Protein AF-A0A1B6IIT5-F1 (afdb_monomer_lite)

Structure (mmCIF, N/CA/C/O backbone):
data_AF-A0A1B6IIT5-F1
#
_entry.id   AF-A0A1B6IIT5-F1
#
loop_
_atom_site.group_PDB
_atom_site.id
_atom_site.type_symbol
_atom_site.label_atom_id
_atom_site.label_alt_id
_atom_site.label_comp_id
_atom_site.label_asym_id
_atom_site.label_entity_id
_atom_site.label_seq_id
_atom_site.pdbx_PDB_ins_code
_atom_site.Cartn_x
_atom_site.Cartn_y
_atom_site.Cartn_z
_atom_site.occupancy
_atom_site.B_iso_or_equiv
_atom_site.auth_seq_id
_atom_site.auth_comp_id
_atom_site.auth_asym_id
_atom_site.auth_atom_id
_atom_site.pdbx_PDB_model_num
ATOM 1 N N . LEU A 1 1 ? 18.708 -1.970 -9.885 1.00 57.22 1 LEU A N 1
ATOM 2 C CA . LEU A 1 1 ? 17.897 -2.265 -11.093 1.00 57.22 1 LEU A CA 1
ATOM 3 C C . LEU A 1 1 ? 16.750 -3.186 -10.679 1.00 57.22 1 LEU A C 1
ATOM 5 O O . LEU A 1 1 ? 16.980 -4.029 -9.825 1.00 57.22 1 LEU A O 1
ATOM 9 N N . THR A 1 2 ? 15.531 -2.995 -11.190 1.00 76.00 2 THR A N 1
ATOM 10 C CA . THR A 1 2 ? 14.374 -3.862 -10.880 1.00 76.00 2 THR A CA 1
ATOM 11 C C . THR A 1 2 ? 13.955 -4.577 -12.162 1.00 76.00 2 THR A C 1
ATOM 13 O O . THR A 1 2 ? 13.617 -3.913 -13.142 1.00 76.00 2 THR A O 1
ATOM 16 N N . CYS A 1 3 ? 13.995 -5.909 -12.160 1.00 85.62 3 CYS A N 1
ATOM 17 C CA . CYS A 1 3 ? 13.650 -6.738 -13.314 1.00 85.62 3 CYS A CA 1
ATOM 18 C C . CYS A 1 3 ? 12.415 -7.588 -13.000 1.00 85.62 3 CYS A C 1
ATOM 20 O O . CYS A 1 3 ? 12.281 -8.094 -11.887 1.00 85.62 3 CYS A O 1
ATOM 22 N N . LEU A 1 4 ? 11.526 -7.734 -13.979 1.00 87.44 4 LEU A N 1
ATOM 23 C CA . LEU A 1 4 ? 10.435 -8.702 -13.956 1.00 87.44 4 LEU A CA 1
ATOM 24 C C . LEU A 1 4 ? 10.968 -10.023 -14.501 1.00 87.44 4 LEU A C 1
ATOM 26 O O . LEU A 1 4 ? 11.543 -10.029 -15.586 1.00 87.44 4 LEU A O 1
ATOM 30 N N . TYR A 1 5 ? 10.773 -11.112 -13.769 1.00 90.50 5 TYR A N 1
ATOM 31 C CA . TYR A 1 5 ? 11.055 -12.454 -14.264 1.00 90.50 5 TYR A CA 1
ATOM 32 C C . TYR A 1 5 ? 9.754 -13.069 -14.770 1.00 90.50 5 TYR A C 1
ATOM 34 O O . TYR A 1 5 ? 8.790 -13.171 -14.010 1.00 90.50 5 TYR A O 1
ATOM 42 N N . ILE A 1 6 ? 9.714 -13.420 -16.051 1.00 88.44 6 ILE A N 1
ATOM 43 C CA . ILE A 1 6 ? 8.556 -14.041 -16.695 1.00 88.44 6 ILE A CA 1
ATOM 44 C C . ILE A 1 6 ? 8.976 -15.442 -17.122 1.00 88.44 6 ILE A C 1
ATOM 46 O O . ILE A 1 6 ? 9.990 -15.596 -17.803 1.00 88.44 6 ILE A O 1
ATOM 50 N N . THR A 1 7 ? 8.202 -16.445 -16.718 1.00 92.75 7 THR A N 1
ATOM 51 C CA . THR A 1 7 ? 8.441 -17.849 -17.059 1.00 92.75 7 THR A CA 1
ATOM 52 C C . THR A 1 7 ? 7.246 -18.431 -17.783 1.00 92.75 7 THR A C 1
ATOM 54 O O . THR A 1 7 ? 6.112 -18.249 -17.341 1.00 92.75 7 THR A O 1
ATOM 57 N N . ASP A 1 8 ? 7.526 -19.187 -18.830 1.00 90.00 8 ASP A N 1
ATOM 58 C CA . ASP A 1 8 ? 6.609 -20.118 -19.471 1.00 90.00 8 ASP A CA 1
ATOM 59 C C . ASP A 1 8 ? 7.179 -21.547 -19.364 1.00 90.00 8 ASP A C 1
ATOM 61 O O . ASP A 1 8 ? 8.273 -21.735 -18.825 1.00 90.00 8 ASP A O 1
ATOM 65 N N . GLN A 1 9 ? 6.462 -22.557 -19.861 1.00 86.19 9 GLN A N 1
ATOM 66 C CA . GLN A 1 9 ? 6.853 -23.969 -19.746 1.00 86.19 9 GLN A CA 1
ATOM 67 C C . GLN A 1 9 ? 8.267 -24.255 -20.284 1.00 86.19 9 GLN A C 1
AT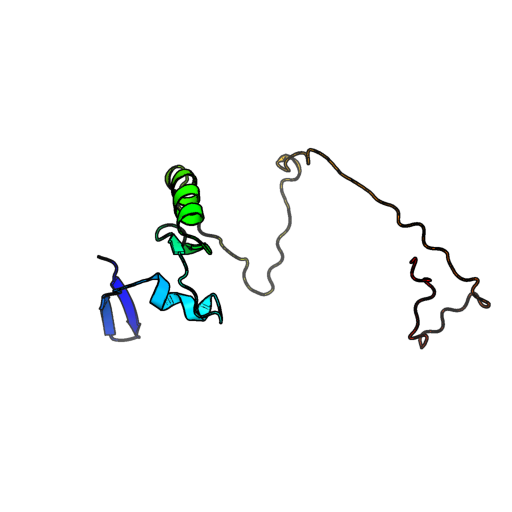OM 69 O O . GLN A 1 9 ? 8.977 -25.068 -19.698 1.00 86.19 9 GLN A O 1
ATOM 74 N N . ASN A 1 10 ? 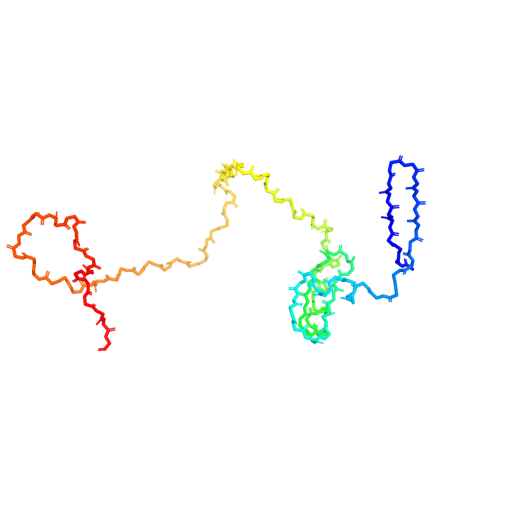8.699 -23.552 -21.341 1.00 88.25 10 ASN A N 1
ATOM 75 C CA . ASN A 1 10 ? 9.993 -23.790 -21.994 1.00 88.25 10 ASN A CA 1
ATOM 76 C C . ASN A 1 10 ? 10.955 -22.592 -21.988 1.00 88.25 10 ASN A C 1
ATOM 78 O O . ASN A 1 10 ? 12.110 -22.759 -22.367 1.00 88.25 10 ASN A O 1
ATOM 82 N N . ASN A 1 11 ? 10.512 -21.394 -21.597 1.00 89.00 11 ASN A N 1
ATOM 83 C CA . ASN A 1 11 ? 11.312 -20.174 -21.728 1.00 89.00 11 ASN A CA 1
ATOM 84 C C . ASN A 1 11 ? 11.211 -19.292 -20.488 1.00 89.00 11 ASN A C 1
ATOM 86 O O . ASN A 1 11 ? 10.153 -19.175 -19.869 1.00 89.00 11 ASN A O 1
ATOM 90 N N . SER A 1 12 ? 12.304 -18.607 -20.165 1.00 91.06 12 SER A N 1
ATOM 91 C CA . SER A 1 12 ? 12.313 -17.579 -19.135 1.00 91.06 12 SER A CA 1
ATOM 92 C C . SER A 1 12 ? 13.048 -16.328 -19.601 1.00 91.06 12 SER A C 1
ATOM 94 O O . SER A 1 12 ? 14.082 -16.388 -20.268 1.00 91.06 12 SER A O 1
ATOM 96 N N . HIS A 1 13 ? 12.482 -15.168 -19.275 1.00 92.06 13 HIS A N 1
ATOM 97 C CA . HIS A 1 13 ? 13.003 -13.875 -19.702 1.00 92.06 13 HIS A CA 1
ATOM 98 C C . HIS A 1 13 ? 12.993 -12.879 -18.543 1.00 92.06 13 HIS A C 1
ATOM 100 O O . HIS A 1 13 ? 12.054 -12.829 -17.744 1.00 92.06 13 HIS A O 1
ATOM 106 N N . TYR A 1 14 ? 14.031 -12.045 -18.484 1.00 90.88 14 TYR A N 1
ATOM 107 C CA . TYR A 1 14 ? 14.068 -10.878 -17.610 1.00 90.88 14 TYR A CA 1
ATOM 108 C C . TYR A 1 14 ? 13.702 -9.626 -18.401 1.00 90.88 14 TYR A C 1
ATOM 110 O O . TYR A 1 14 ? 14.350 -9.290 -19.392 1.00 90.88 14 TYR A O 1
ATOM 118 N N . CYS A 1 15 ? 12.694 -8.895 -17.936 1.00 90.06 15 CYS A N 1
ATOM 119 C CA . CYS A 1 15 ? 12.294 -7.619 -18.516 1.00 90.06 15 CYS A CA 1
ATOM 120 C C . CYS A 1 15 ? 12.645 -6.476 -17.564 1.00 90.06 15 CYS A C 1
ATOM 122 O O . CYS A 1 15 ? 12.296 -6.498 -16.382 1.00 90.06 15 CYS A O 1
ATOM 124 N N . LEU A 1 16 ? 13.311 -5.440 -18.071 1.00 91.50 16 LEU A N 1
ATOM 125 C CA . LEU A 1 16 ? 13.628 -4.262 -17.269 1.00 91.50 16 LEU A CA 1
ATOM 126 C C . LEU A 1 16 ? 12.354 -3.467 -16.956 1.00 91.50 16 LEU A C 1
ATOM 128 O O . LEU A 1 16 ? 11.664 -2.993 -17.861 1.00 91.50 16 LEU A O 1
ATOM 132 N N . ILE A 1 17 ? 12.085 -3.234 -15.670 1.00 90.50 17 ILE A N 1
ATOM 133 C CA . ILE A 1 17 ? 10.983 -2.374 -15.239 1.00 90.50 17 ILE A CA 1
ATOM 134 C C . ILE A 1 17 ? 11.518 -0.959 -15.010 1.00 90.50 17 ILE A C 1
ATOM 136 O O . ILE A 1 17 ? 12.188 -0.680 -14.016 1.00 90.50 17 ILE A O 1
ATOM 140 N N . LYS A 1 18 ? 11.157 -0.026 -15.898 1.00 87.62 18 LYS A N 1
ATOM 141 C CA . LYS A 1 18 ? 11.512 1.398 -15.743 1.00 87.62 18 LYS A CA 1
ATOM 142 C C . LYS A 1 18 ? 10.783 2.062 -14.571 1.00 87.62 18 LYS A C 1
ATOM 144 O O . LYS A 1 18 ? 11.325 2.945 -13.917 1.00 87.62 18 LYS A O 1
ATOM 149 N N . SER A 1 19 ? 9.540 1.660 -14.304 1.00 86.94 19 SER A N 1
ATOM 150 C CA . SER A 1 19 ? 8.742 2.193 -13.199 1.00 86.94 19 SER A CA 1
ATOM 151 C C . SER A 1 19 ? 7.740 1.158 -12.704 1.00 86.94 19 SER A C 1
ATOM 153 O O . SER A 1 19 ? 6.767 0.851 -13.391 1.00 86.94 19 SER A O 1
ATOM 155 N N . LEU A 1 20 ? 7.969 0.648 -11.492 1.00 86.38 20 LEU A N 1
ATOM 156 C CA . LEU A 1 20 ? 7.079 -0.324 -10.860 1.00 86.38 20 LEU A CA 1
ATOM 157 C C . LEU A 1 20 ? 5.692 0.273 -10.603 1.00 86.38 20 LEU A C 1
ATOM 159 O O . LEU A 1 20 ? 4.696 -0.348 -10.949 1.00 86.38 20 LEU A O 1
ATOM 163 N N . SER A 1 21 ? 5.624 1.517 -10.113 1.00 86.94 21 SER A N 1
ATOM 164 C CA . SER A 1 21 ? 4.355 2.225 -9.920 1.00 86.94 21 SER A CA 1
ATOM 165 C C . SER A 1 21 ? 3.520 2.280 -11.197 1.00 86.94 21 SER A C 1
ATOM 167 O O . SER A 1 21 ? 2.317 2.065 -11.141 1.00 86.94 21 SER A O 1
ATOM 169 N N . ARG A 1 22 ? 4.134 2.536 -12.364 1.00 86.94 22 ARG A N 1
ATOM 170 C CA . ARG A 1 22 ? 3.396 2.560 -13.639 1.00 86.94 22 ARG A CA 1
ATOM 171 C C . ARG A 1 22 ? 2.883 1.179 -14.041 1.00 86.94 22 ARG A C 1
ATOM 173 O O . ARG A 1 22 ? 1.788 1.108 -14.583 1.00 86.94 22 ARG A O 1
ATOM 180 N N . LEU A 1 23 ? 3.656 0.125 -13.774 1.00 88.06 23 LEU A N 1
ATOM 181 C CA . LEU A 1 23 ? 3.295 -1.252 -14.111 1.00 88.06 23 LEU A CA 1
ATOM 182 C C . LEU A 1 23 ? 2.059 -1.728 -13.333 1.00 88.06 23 LEU A C 1
ATOM 184 O O . LEU A 1 23 ? 1.157 -2.311 -13.925 1.00 88.06 23 LEU A O 1
ATOM 188 N N . VAL A 1 24 ? 2.006 -1.464 -12.024 1.00 87.50 24 VAL A N 1
ATOM 189 C CA . VAL A 1 24 ? 0.937 -1.988 -11.151 1.00 87.50 24 VAL A CA 1
ATOM 190 C C . VAL A 1 24 ? -0.248 -1.039 -10.985 1.00 87.50 24 VAL A C 1
ATOM 192 O O . VAL A 1 24 ? -1.304 -1.455 -10.519 1.00 87.50 24 VAL A O 1
ATOM 195 N N . ARG A 1 25 ? -0.120 0.237 -11.372 1.00 87.12 25 ARG A N 1
ATOM 196 C CA . ARG A 1 25 ? -1.152 1.259 -11.124 1.00 87.12 25 ARG A CA 1
ATOM 197 C C . ARG A 1 25 ? -2.534 0.854 -11.638 1.00 87.12 25 ARG A C 1
ATOM 199 O O . ARG A 1 25 ? -3.505 1.062 -10.921 1.00 87.12 25 ARG A O 1
ATOM 206 N N . SER A 1 26 ? -2.630 0.294 -12.845 1.00 85.69 26 SER A N 1
ATOM 207 C CA . SER A 1 26 ? -3.919 -0.107 -13.434 1.00 85.69 26 SER A CA 1
ATOM 208 C C . SER A 1 26 ? -4.619 -1.228 -12.663 1.00 85.69 26 SER A C 1
ATOM 210 O O . SER A 1 26 ? -5.837 -1.338 -12.747 1.00 85.69 26 SER A O 1
ATOM 212 N N . GLN A 1 27 ? -3.867 -2.031 -11.909 1.00 86.81 27 GLN A N 1
ATOM 213 C CA . GLN A 1 27 ? -4.395 -3.100 -11.057 1.00 86.81 27 GLN A CA 1
ATOM 214 C C . GLN A 1 27 ? -4.885 -2.556 -9.708 1.00 86.81 27 GLN A C 1
ATOM 216 O O . GLN A 1 27 ? -5.727 -3.167 -9.064 1.00 86.81 27 GLN A O 1
ATOM 221 N N . ILE A 1 28 ? -4.362 -1.400 -9.285 1.00 85.69 28 ILE A N 1
ATOM 222 C CA . ILE A 1 28 ? -4.679 -0.769 -8.000 1.00 85.69 28 ILE A CA 1
ATOM 223 C C . ILE A 1 28 ? -5.843 0.216 -8.141 1.00 85.69 28 ILE A C 1
ATOM 225 O O . ILE A 1 28 ? -6.741 0.250 -7.305 1.00 85.69 28 ILE A O 1
ATOM 229 N N . THR A 1 29 ? -5.821 1.068 -9.169 1.00 82.94 29 THR A N 1
ATOM 230 C CA . THR A 1 29 ? -6.769 2.178 -9.286 1.00 82.94 29 THR A CA 1
ATOM 231 C C . THR A 1 29 ? -7.113 2.527 -10.728 1.00 82.94 29 THR A C 1
ATOM 233 O O . THR A 1 29 ? -6.286 2.454 -11.639 1.00 82.94 29 THR A O 1
ATOM 236 N N . ARG A 1 30 ? -8.353 2.988 -10.927 1.00 83.94 30 ARG A N 1
ATOM 237 C CA . ARG A 1 30 ? -8.838 3.528 -12.207 1.00 83.94 30 ARG A CA 1
ATOM 238 C C . ARG A 1 30 ? -8.391 4.979 -12.432 1.00 83.94 30 ARG A C 1
ATOM 240 O O . ARG A 1 30 ? -8.410 5.455 -13.566 1.00 83.94 30 ARG A O 1
ATOM 247 N N . TYR A 1 31 ? -7.968 5.683 -11.378 1.00 82.06 31 TYR A N 1
ATOM 248 C CA . TYR A 1 31 ? -7.574 7.091 -11.452 1.00 82.06 31 TYR A CA 1
ATOM 249 C C . TYR A 1 31 ? -6.218 7.285 -12.141 1.00 82.06 31 TYR A C 1
ATOM 251 O O . TYR A 1 31 ? -5.315 6.450 -12.050 1.00 82.06 31 TYR A O 1
ATOM 259 N N . LYS A 1 32 ? -6.069 8.414 -12.851 1.00 77.12 32 LYS A N 1
ATOM 260 C CA . LYS A 1 32 ? -4.864 8.777 -13.623 1.00 77.12 32 LYS A CA 1
ATOM 261 C C . LYS A 1 32 ? -3.733 9.411 -12.812 1.00 77.12 32 LYS A C 1
ATOM 263 O O . LYS A 1 32 ? -2.687 9.711 -13.380 1.00 77.12 32 LYS A O 1
ATOM 268 N N . SER A 1 33 ? -3.911 9.566 -11.504 1.00 81.25 33 SER A N 1
ATOM 269 C CA . SER A 1 33 ? -2.895 10.126 -10.616 1.00 81.25 33 SER A CA 1
ATOM 270 C C . SER A 1 33 ? -1.690 9.196 -10.444 1.00 81.25 33 SER A C 1
ATOM 272 O O . SER A 1 33 ? -1.772 7.972 -10.593 1.00 81.25 33 SER A O 1
ATOM 274 N N . LYS A 1 34 ? -0.537 9.802 -10.146 1.00 83.25 34 LYS A N 1
ATOM 275 C CA . LYS A 1 34 ? 0.686 9.082 -9.787 1.00 83.25 34 LYS A CA 1
ATOM 276 C C . LYS A 1 34 ? 0.463 8.369 -8.453 1.00 83.25 34 LYS A C 1
ATOM 278 O O . LYS A 1 34 ? 0.029 8.990 -7.493 1.00 83.25 34 LYS A O 1
ATOM 283 N N . THR A 1 35 ? 0.795 7.084 -8.400 1.00 88.38 35 THR A N 1
ATOM 284 C CA . THR A 1 35 ? 0.745 6.284 -7.172 1.00 88.38 35 THR A CA 1
ATOM 285 C C . THR A 1 35 ? 2.156 6.051 -6.649 1.00 88.38 35 THR A C 1
ATOM 287 O O . THR A 1 35 ? 3.075 5.726 -7.414 1.00 88.38 35 THR A O 1
ATOM 290 N N . TRP A 1 36 ? 2.332 6.198 -5.344 1.00 90.12 36 TRP A N 1
ATOM 291 C CA . TRP A 1 36 ? 3.607 6.005 -4.665 1.00 90.12 36 TRP A CA 1
ATOM 292 C C . TRP A 1 36 ? 3.645 4.601 -4.086 1.00 90.12 36 TRP A C 1
ATOM 294 O O . TRP A 1 36 ? 2.731 4.217 -3.373 1.00 90.12 36 TRP A O 1
ATOM 304 N N . LEU A 1 37 ? 4.657 3.810 -4.434 1.00 89.88 37 LEU A N 1
ATOM 305 C CA . LEU A 1 37 ? 4.714 2.392 -4.081 1.00 89.88 37 LEU A CA 1
ATOM 306 C C . LEU A 1 37 ? 5.979 2.099 -3.279 1.00 89.88 37 LEU A C 1
ATOM 308 O O . LEU A 1 37 ? 7.086 2.462 -3.694 1.00 89.88 37 LEU A O 1
ATOM 312 N N . CYS A 1 38 ? 5.826 1.395 -2.164 1.00 88.31 38 CYS A N 1
ATOM 313 C CA . CYS A 1 38 ? 6.953 0.843 -1.433 1.00 88.31 38 CYS A CA 1
ATOM 314 C C . CYS A 1 38 ? 7.480 -0.405 -2.153 1.00 88.31 38 CYS A C 1
ATOM 316 O O . CYS A 1 38 ? 6.753 -1.369 -2.364 1.00 88.31 38 CYS A O 1
ATOM 318 N N . LYS A 1 39 ? 8.766 -0.417 -2.525 1.00 85.62 39 LYS A N 1
ATOM 319 C CA . LYS A 1 39 ? 9.376 -1.557 -3.238 1.00 85.62 39 LYS A CA 1
ATOM 320 C C . LYS A 1 39 ? 9.615 -2.784 -2.350 1.00 85.62 39 LYS A C 1
ATOM 322 O O . LYS A 1 39 ? 9.896 -3.845 -2.889 1.00 85.62 39 LYS A O 1
ATOM 327 N N . ARG A 1 40 ? 9.543 -2.627 -1.022 1.00 84.19 40 ARG A N 1
ATOM 328 C CA . ARG A 1 40 ? 9.772 -3.703 -0.046 1.00 84.19 40 ARG A CA 1
ATOM 329 C C . ARG A 1 40 ? 8.491 -4.498 0.215 1.00 84.19 40 ARG A C 1
ATOM 331 O O . ARG A 1 40 ? 8.486 -5.705 0.035 1.00 84.19 40 ARG A O 1
ATOM 338 N N . CYS A 1 41 ? 7.414 -3.816 0.598 1.00 83.75 41 CYS A N 1
ATOM 339 C CA . CYS A 1 41 ? 6.143 -4.443 0.983 1.00 83.75 41 CYS A CA 1
ATOM 340 C C . CYS A 1 41 ? 5.047 -4.352 -0.094 1.00 83.75 41 CYS A C 1
ATOM 342 O O . CYS A 1 41 ? 3.967 -4.899 0.092 1.00 83.75 41 CYS A O 1
ATOM 344 N N . LEU A 1 42 ? 5.298 -3.645 -1.205 1.00 85.62 42 LEU A N 1
ATOM 345 C CA . LEU A 1 42 ? 4.345 -3.418 -2.302 1.00 85.62 42 LEU A CA 1
ATOM 346 C C . LEU A 1 42 ? 3.066 -2.651 -1.907 1.00 85.62 42 LEU A C 1
ATOM 348 O O . LEU A 1 42 ? 2.120 -2.588 -2.690 1.00 85.62 42 LEU A O 1
ATOM 352 N N . MET A 1 43 ? 3.052 -1.999 -0.740 1.00 86.50 43 MET A N 1
ATOM 353 C CA . MET A 1 43 ? 1.977 -1.086 -0.334 1.00 86.50 43 MET A CA 1
ATOM 354 C C . MET A 1 43 ? 2.022 0.219 -1.134 1.00 86.50 43 MET A C 1
ATOM 356 O O . MET A 1 43 ? 3.097 0.689 -1.527 1.00 86.50 43 MET A O 1
ATOM 360 N N . HIS A 1 44 ? 0.847 0.807 -1.370 1.00 89.00 44 HIS A N 1
ATOM 361 C CA . HIS A 1 44 ? 0.679 2.000 -2.193 1.00 89.00 44 HIS A CA 1
ATOM 362 C C . HIS A 1 44 ? 0.090 3.180 -1.410 1.00 89.00 44 HIS A C 1
ATOM 364 O O . HIS A 1 44 ? -0.707 2.997 -0.496 1.00 89.00 44 HIS A O 1
ATOM 370 N N . TYR A 1 45 ? 0.464 4.394 -1.811 1.00 90.25 45 TYR A N 1
ATOM 371 C CA . TYR A 1 45 ? 0.120 5.650 -1.150 1.00 90.25 45 TYR A CA 1
ATOM 372 C C . TYR A 1 45 ? -0.260 6.723 -2.174 1.00 90.25 45 TYR A C 1
ATOM 374 O O . TYR A 1 45 ? 0.212 6.723 -3.319 1.00 90.25 45 TYR A O 1
ATOM 382 N N . GLY A 1 46 ? -1.127 7.644 -1.750 1.00 88.69 46 GLY A N 1
ATOM 383 C CA . GLY A 1 46 ? -1.593 8.759 -2.577 1.00 88.69 46 GLY A CA 1
ATOM 384 C C . GLY A 1 46 ? -0.565 9.881 -2.739 1.00 88.69 46 GLY A C 1
ATOM 385 O O . GLY A 1 46 ? -0.540 10.528 -3.783 1.00 88.69 46 GLY A O 1
ATOM 386 N N . THR A 1 47 ? 0.318 10.076 -1.756 1.00 90.38 47 THR A N 1
ATOM 387 C CA . THR A 1 47 ? 1.332 11.142 -1.757 1.00 90.38 47 THR A CA 1
ATOM 388 C C . THR A 1 47 ? 2.727 10.606 -1.424 1.00 90.38 47 THR A C 1
ATOM 390 O O . THR A 1 47 ? 2.871 9.470 -0.957 1.00 90.38 47 THR A O 1
ATOM 393 N N . GLU A 1 48 ? 3.763 11.400 -1.708 1.00 92.25 48 GLU A N 1
ATOM 394 C CA . GLU A 1 48 ? 5.156 11.014 -1.457 1.00 92.25 4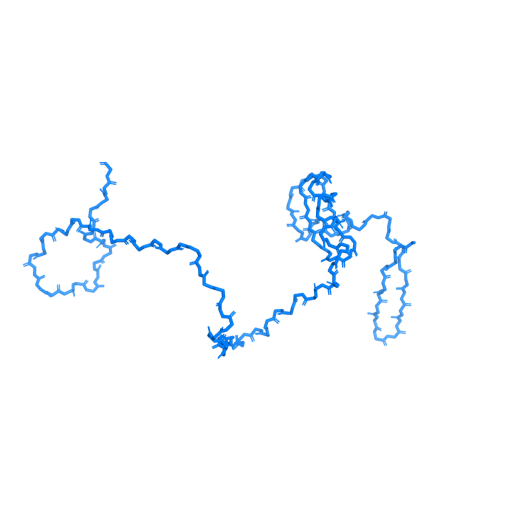8 GLU A CA 1
ATOM 395 C C . GLU A 1 48 ? 5.478 11.016 0.038 1.00 92.25 48 GLU A C 1
ATOM 397 O O . GLU A 1 48 ? 6.164 10.120 0.523 1.00 92.25 48 GLU A O 1
ATOM 402 N N . GLU A 1 49 ? 4.915 11.964 0.781 1.00 93.88 49 GLU A N 1
ATOM 403 C CA . GLU A 1 49 ? 5.116 12.135 2.220 1.00 93.88 49 GLU A CA 1
ATOM 404 C C . GLU A 1 49 ? 4.624 10.904 2.986 1.00 93.88 49 GLU A C 1
ATOM 406 O O . GLU A 1 49 ? 5.303 10.411 3.885 1.00 93.88 49 GLU A O 1
ATOM 411 N N . LEU A 1 50 ? 3.480 10.343 2.575 1.00 92.31 50 LEU A N 1
ATOM 412 C CA . LEU A 1 50 ? 2.952 9.100 3.140 1.00 92.31 50 LEU A CA 1
ATOM 413 C C . LEU A 1 50 ? 3.876 7.908 2.876 1.00 92.31 50 LEU A C 1
ATOM 415 O O . LEU A 1 50 ? 4.050 7.063 3.752 1.00 92.31 50 LEU A O 1
ATOM 419 N N . LEU A 1 51 ? 4.489 7.843 1.690 1.00 92.69 51 LEU A N 1
ATOM 420 C CA . LEU A 1 51 ? 5.471 6.806 1.380 1.00 92.69 51 LEU A CA 1
ATOM 421 C C . LEU A 1 51 ? 6.750 6.982 2.210 1.00 92.69 51 LEU A C 1
ATOM 423 O O . LEU A 1 51 ? 7.327 5.980 2.625 1.00 92.69 51 LEU A O 1
ATOM 427 N N . ILE A 1 52 ? 7.214 8.215 2.421 1.00 91.88 52 ILE A N 1
ATOM 428 C CA . ILE A 1 52 ? 8.401 8.500 3.240 1.00 91.88 52 ILE A CA 1
ATOM 429 C C . ILE A 1 52 ? 8.149 8.071 4.683 1.00 91.88 52 ILE A C 1
ATOM 431 O O . ILE A 1 52 ? 8.907 7.252 5.191 1.00 91.88 52 ILE A O 1
ATOM 435 N N . LYS A 1 53 ? 7.038 8.513 5.280 1.00 91.75 53 LYS A N 1
ATOM 436 C CA . LYS A 1 53 ? 6.642 8.105 6.632 1.00 91.75 53 LYS A CA 1
ATOM 437 C C . LYS A 1 53 ? 6.535 6.584 6.755 1.00 91.75 53 LYS A C 1
ATOM 439 O O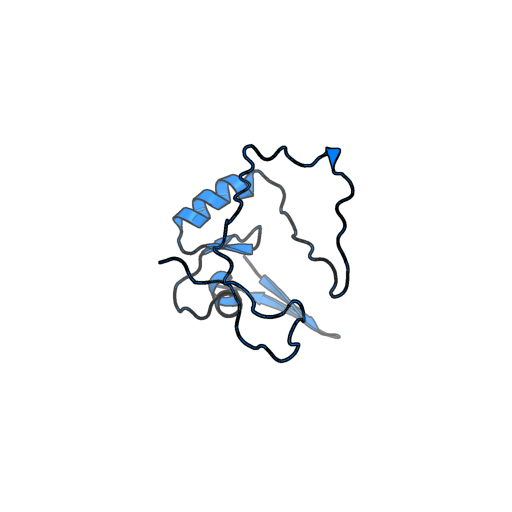 . LYS A 1 53 ? 7.087 5.985 7.662 1.00 91.75 53 LYS A O 1
ATOM 444 N N . HIS A 1 54 ? 5.895 5.930 5.786 1.00 90.44 54 HIS A N 1
ATOM 445 C CA . HIS A 1 54 ? 5.827 4.472 5.775 1.00 90.44 54 HIS A CA 1
ATOM 446 C C . HIS A 1 54 ? 7.206 3.803 5.691 1.00 90.44 54 HIS A C 1
ATOM 448 O O . HIS A 1 54 ? 7.391 2.732 6.259 1.00 90.44 54 HIS A O 1
ATOM 454 N N . LYS A 1 55 ? 8.163 4.366 4.943 1.00 88.44 55 LYS A N 1
ATOM 455 C CA . LYS A 1 55 ? 9.500 3.772 4.808 1.00 88.44 55 LYS A CA 1
ATOM 456 C C . LYS A 1 55 ? 10.259 3.745 6.129 1.00 88.44 55 LYS A C 1
ATOM 458 O O . LYS A 1 55 ? 11.042 2.813 6.287 1.00 88.44 55 LYS A O 1
ATOM 463 N N . GLU A 1 56 ? 10.040 4.716 7.013 1.00 87.75 56 GLU A N 1
ATOM 464 C CA . GLU A 1 56 ? 10.611 4.729 8.366 1.00 87.75 56 GLU A CA 1
ATOM 465 C C . GLU A 1 56 ? 10.182 3.443 9.086 1.00 87.75 56 GLU A C 1
ATOM 467 O O . GLU A 1 56 ? 11.007 2.552 9.291 1.00 87.75 56 GLU A O 1
ATOM 472 N N . ASP A 1 57 ? 8.872 3.242 9.246 1.00 83.06 57 ASP A N 1
ATOM 473 C CA . ASP A 1 57 ? 8.305 2.059 9.907 1.00 83.06 57 ASP A CA 1
ATOM 474 C C . ASP A 1 57 ? 8.632 0.743 9.170 1.00 83.06 57 ASP A C 1
ATOM 476 O O . ASP A 1 57 ? 8.966 -0.282 9.764 1.00 83.06 57 ASP A O 1
ATOM 480 N N . CYS A 1 58 ? 8.539 0.742 7.837 1.00 85.00 58 CYS A N 1
ATOM 481 C CA . CYS A 1 58 ? 8.744 -0.447 7.006 1.00 85.00 58 CYS A CA 1
ATOM 482 C C . CYS A 1 58 ? 10.207 -0.897 6.968 1.00 85.00 58 CYS A C 1
ATOM 484 O O . CYS A 1 58 ? 10.490 -2.036 6.579 1.00 85.00 58 CYS A O 1
ATOM 486 N N . SER A 1 59 ? 11.141 0.001 7.288 1.00 80.56 59 SER A N 1
ATOM 487 C CA . SER A 1 59 ? 12.558 -0.336 7.354 1.00 80.56 59 SER A CA 1
ATOM 488 C C . SER A 1 59 ? 12.914 -1.114 8.619 1.00 80.56 59 SER A C 1
ATOM 490 O O . SER A 1 59 ? 13.749 -2.015 8.528 1.00 80.56 59 SER A O 1
ATOM 492 N N . GLU A 1 60 ? 12.237 -0.807 9.728 1.00 79.50 60 GLU A N 1
ATOM 493 C CA . GLU A 1 60 ? 12.472 -1.374 11.063 1.00 79.50 60 GLU A CA 1
ATOM 494 C C . GLU A 1 60 ? 11.917 -2.791 11.228 1.00 79.50 60 GLU A C 1
ATOM 496 O O . GLU A 1 60 ? 12.371 -3.547 12.084 1.00 79.50 60 GLU A O 1
ATOM 501 N N . HIS A 1 61 ? 10.953 -3.167 10.389 1.00 72.88 61 HIS A N 1
ATOM 502 C CA . HIS A 1 61 ? 10.274 -4.452 10.461 1.00 72.88 61 HIS A CA 1
ATOM 503 C C . HIS A 1 61 ? 10.647 -5.344 9.271 1.00 72.88 61 HIS A C 1
ATOM 505 O O . HIS A 1 61 ? 10.842 -4.879 8.141 1.00 72.88 61 HIS A O 1
ATOM 511 N N . GLU A 1 62 ? 10.709 -6.653 9.522 1.00 68.94 62 GLU A N 1
ATOM 512 C CA . GLU A 1 62 ? 10.862 -7.657 8.470 1.00 68.94 62 GLU A CA 1
ATOM 513 C C . GLU A 1 62 ? 9.732 -7.560 7.439 1.00 68.94 62 GLU A C 1
ATOM 515 O O . GLU A 1 62 ? 8.605 -7.158 7.742 1.00 68.94 62 GLU A O 1
ATOM 520 N N . ALA A 1 63 ? 10.030 -7.925 6.190 1.00 64.75 63 ALA A N 1
ATOM 521 C CA . ALA A 1 63 ? 9.057 -7.841 5.107 1.00 64.75 63 ALA A CA 1
ATOM 522 C C . ALA A 1 63 ? 7.869 -8.785 5.374 1.00 64.75 63 ALA A C 1
ATOM 524 O O . ALA A 1 63 ? 7.948 -9.996 5.168 1.00 64.75 63 ALA A O 1
ATOM 525 N N . VAL A 1 64 ? 6.744 -8.224 5.823 1.00 64.44 64 VAL A N 1
ATOM 526 C CA . VAL A 1 64 ? 5.538 -8.999 6.126 1.00 64.44 64 VAL A CA 1
ATOM 527 C C . VAL A 1 64 ? 4.860 -9.425 4.825 1.00 64.44 64 VAL A C 1
ATOM 529 O O . VAL A 1 64 ? 4.330 -8.604 4.076 1.00 64.44 64 VAL A O 1
ATOM 532 N N . LYS A 1 65 ? 4.841 -10.734 4.563 1.00 62.31 65 LYS A N 1
ATOM 533 C CA . LYS A 1 65 ? 4.019 -11.326 3.506 1.00 62.31 65 LYS A CA 1
ATOM 534 C C . LYS A 1 65 ? 2.620 -11.589 4.059 1.00 62.31 65 LYS A C 1
ATOM 536 O O . LYS A 1 65 ? 2.436 -12.496 4.866 1.00 62.31 65 LYS A O 1
ATOM 541 N N . ILE A 1 66 ? 1.630 -10.823 3.605 1.00 66.12 66 ILE A N 1
ATOM 542 C CA . ILE A 1 66 ? 0.224 -11.090 3.926 1.00 66.12 66 ILE A CA 1
ATOM 543 C C . ILE A 1 66 ? -0.179 -12.377 3.199 1.00 66.12 66 ILE A C 1
ATOM 545 O O . ILE A 1 66 ? -0.315 -12.398 1.976 1.00 66.12 66 ILE A O 1
ATOM 549 N N . LEU A 1 67 ? -0.323 -13.468 3.949 1.00 70.81 67 LEU A N 1
ATOM 550 C CA . LEU A 1 67 ? -0.889 -14.713 3.447 1.00 70.81 67 LEU A CA 1
ATOM 551 C C . LEU A 1 67 ? -2.393 -14.669 3.680 1.00 70.81 67 LEU A C 1
ATOM 553 O O . LEU A 1 67 ? -2.858 -14.757 4.816 1.00 70.81 67 LEU A O 1
ATOM 557 N N . THR A 1 68 ? -3.153 -14.514 2.603 1.00 74.69 68 THR A N 1
ATOM 558 C CA . THR A 1 68 ? -4.595 -14.713 2.665 1.00 74.69 68 THR A CA 1
ATOM 559 C C . THR A 1 68 ? -4.902 -16.211 2.752 1.00 74.69 68 THR A C 1
ATOM 561 O O . THR A 1 68 ? -4.177 -17.031 2.175 1.00 74.69 68 THR A O 1
ATOM 564 N N . PRO A 1 69 ? -5.962 -16.601 3.476 1.00 81.19 69 PRO A N 1
ATOM 565 C CA . PRO A 1 69 ? -6.433 -17.977 3.461 1.00 81.19 69 PRO A CA 1
ATOM 566 C C . PRO A 1 69 ? -6.842 -18.376 2.042 1.00 81.19 69 PRO A C 1
ATOM 568 O O . PRO A 1 69 ? -7.244 -17.531 1.239 1.00 81.19 69 PRO A O 1
ATOM 571 N N . LYS A 1 70 ? -6.774 -19.673 1.735 1.00 85.38 70 LYS A N 1
ATOM 572 C CA . LYS A 1 70 ? -7.313 -20.189 0.471 1.00 85.38 70 LYS A CA 1
ATOM 573 C C . LYS A 1 70 ? -8.817 -19.931 0.405 1.00 85.38 70 LYS A C 1
ATOM 575 O O . LYS A 1 70 ? -9.502 -19.929 1.430 1.00 85.38 70 LYS A O 1
ATOM 580 N N . GLU A 1 71 ? -9.332 -19.750 -0.799 1.00 83.38 71 GLU A N 1
ATOM 581 C CA . GLU A 1 71 ? -10.765 -19.601 -1.026 1.00 83.38 71 GLU A CA 1
ATOM 582 C C . GLU A 1 71 ? -11.528 -20.809 -0.445 1.00 83.38 71 GLU A C 1
ATOM 584 O O . GLU A 1 71 ? -11.097 -21.954 -0.590 1.00 83.38 71 GLU A O 1
ATOM 589 N N . GLY A 1 72 ? -12.600 -20.550 0.309 1.00 85.75 72 GLY A N 1
ATOM 590 C CA . GLY A 1 72 ? -13.362 -21.581 1.029 1.00 85.75 72 GLY A CA 1
ATOM 591 C C . GLY A 1 72 ? -12.763 -22.042 2.366 1.00 85.75 72 GLY A C 1
ATOM 592 O O . GLY A 1 72 ? -13.374 -22.855 3.057 1.00 85.75 72 GLY A O 1
ATOM 593 N N . SER A 1 73 ? -11.598 -21.531 2.774 1.00 85.31 73 SER A N 1
ATOM 594 C CA . SER A 1 73 ? -11.048 -21.829 4.101 1.00 85.31 73 SER A CA 1
ATOM 595 C C . SER A 1 73 ? -11.607 -20.894 5.179 1.00 85.31 73 SER A C 1
ATOM 597 O O . SER A 1 73 ? -11.853 -19.713 4.946 1.00 85.31 73 SER A O 1
ATOM 599 N N . THR A 1 74 ? -11.818 -21.438 6.380 1.00 79.38 74 THR A N 1
ATOM 600 C CA . THR A 1 74 ? -12.309 -20.688 7.544 1.00 79.38 74 THR A CA 1
ATOM 601 C C . THR A 1 74 ? -11.151 -20.435 8.503 1.00 79.38 74 THR A C 1
ATOM 603 O O . THR A 1 74 ? -10.468 -21.375 8.909 1.00 79.38 74 THR A O 1
ATOM 606 N N . ILE A 1 75 ? -10.925 -19.175 8.881 1.00 78.81 75 ILE A N 1
ATOM 607 C CA . ILE A 1 75 ? -9.964 -18.820 9.932 1.00 78.81 75 ILE A CA 1
ATOM 608 C C . ILE A 1 75 ? -10.695 -18.856 11.274 1.00 78.81 75 ILE A C 1
ATOM 610 O O . ILE A 1 75 ? -11.776 -18.288 11.405 1.00 78.81 75 ILE A O 1
ATOM 614 N N . GLN A 1 76 ? -10.097 -19.489 12.279 1.00 79.56 76 GLN A N 1
ATOM 615 C CA . GLN A 1 76 ? -10.593 -19.459 13.652 1.00 79.56 76 GLN A CA 1
ATOM 616 C C . GLN A 1 76 ? -9.532 -18.856 14.566 1.00 79.56 76 GLN A C 1
ATOM 618 O O . GLN A 1 76 ? -8.349 -19.191 14.465 1.00 79.56 76 GLN A O 1
ATOM 623 N N . PHE A 1 77 ? -9.959 -17.970 15.463 1.00 80.06 77 PHE A N 1
ATOM 624 C CA . PHE A 1 77 ? -9.088 -17.404 16.482 1.00 80.06 77 PHE A CA 1
ATOM 625 C C . PHE A 1 77 ? -8.829 -18.466 17.556 1.00 80.06 77 PHE A C 1
ATOM 627 O O . PHE A 1 77 ? -9.771 -18.957 18.171 1.00 80.06 77 PHE A O 1
ATOM 634 N N . LYS A 1 78 ? -7.567 -18.864 17.748 1.00 80.19 78 LYS A N 1
ATOM 635 C CA . LYS A 1 78 ? -7.201 -19.914 18.718 1.00 80.19 78 LYS A CA 1
ATOM 636 C C . LYS A 1 78 ? -6.710 -19.342 20.045 1.00 80.19 78 LYS A C 1
ATOM 638 O O . LYS A 1 78 ? -7.016 -19.881 21.101 1.00 80.19 78 LYS A O 1
ATOM 643 N N . ASP A 1 79 ? -5.988 -18.227 19.999 1.00 83.62 79 ASP A N 1
ATOM 644 C CA . ASP A 1 79 ? -5.269 -17.688 21.150 1.00 83.62 79 ASP A CA 1
ATOM 645 C C . ASP A 1 79 ? -5.913 -16.415 21.713 1.00 83.62 79 ASP A C 1
ATOM 647 O O . ASP A 1 79 ? -5.317 -15.339 21.708 1.00 83.62 79 ASP A O 1
ATOM 651 N N . PHE A 1 80 ? -7.125 -16.543 22.266 1.00 78.56 80 PHE A N 1
ATOM 652 C CA . PHE A 1 80 ? -7.845 -15.456 22.960 1.00 78.56 80 PHE A CA 1
ATOM 653 C C . PHE A 1 80 ? -7.017 -14.760 24.049 1.00 78.56 80 PHE A C 1
ATOM 655 O O . PHE A 1 80 ? -7.166 -13.562 24.262 1.00 78.56 80 PHE A O 1
ATOM 662 N N . LYS A 1 81 ? -6.075 -15.476 24.671 1.00 78.62 81 LYS A N 1
ATOM 663 C CA . LYS A 1 81 ? -5.130 -14.935 25.661 1.00 78.62 81 LYS A CA 1
ATOM 664 C C . LYS A 1 81 ? -4.150 -13.889 25.108 1.00 78.62 81 LYS A C 1
ATOM 666 O O . LYS A 1 81 ? -3.638 -13.090 25.880 1.00 78.62 81 LYS A O 1
ATOM 671 N N . HIS A 1 82 ? -3.882 -13.902 23.800 1.00 75.00 82 HIS A N 1
ATOM 672 C CA . HIS A 1 82 ? -3.019 -12.926 23.122 1.00 75.00 82 HIS A CA 1
ATOM 673 C C . HIS A 1 82 ? -3.826 -11.817 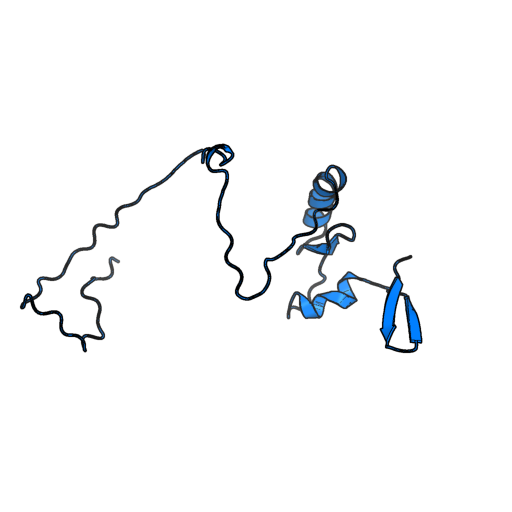22.432 1.00 75.00 82 HIS A C 1
ATOM 675 O O . HIS A 1 82 ? -3.254 -10.988 21.725 1.00 75.00 82 HIS A O 1
ATOM 681 N N . ALA A 1 83 ? -5.151 -11.791 22.605 1.00 77.00 83 ALA A N 1
ATOM 682 C CA . ALA A 1 83 ? -5.950 -10.674 22.134 1.00 77.00 83 ALA A CA 1
ATOM 683 C C . ALA A 1 83 ? -5.521 -9.406 22.884 1.00 77.00 83 ALA A C 1
ATOM 685 O O . ALA A 1 83 ? -5.498 -9.371 24.116 1.00 77.00 83 ALA A O 1
ATOM 686 N N . MET A 1 84 ? -5.179 -8.352 22.142 1.00 73.94 84 MET A N 1
ATOM 687 C CA . MET A 1 84 ? -4.930 -7.050 22.750 1.00 73.94 84 MET A CA 1
ATOM 688 C C . MET A 1 84 ? -6.212 -6.577 23.432 1.00 73.94 84 MET A C 1
ATOM 690 O O . MET A 1 84 ? -7.280 -6.560 22.816 1.00 73.94 84 MET A O 1
ATOM 694 N N . ARG A 1 85 ? -6.112 -6.184 24.705 1.00 75.12 85 ARG A N 1
ATOM 695 C CA . ARG A 1 85 ? -7.234 -5.584 25.427 1.00 75.12 85 ARG A CA 1
ATOM 696 C C . ARG A 1 85 ? -7.608 -4.292 24.707 1.00 75.12 85 ARG A C 1
ATOM 698 O O . ARG A 1 85 ? -6.820 -3.351 24.692 1.00 75.12 85 ARG A O 1
ATOM 705 N N . VAL A 1 86 ? -8.783 -4.270 24.080 1.00 71.00 86 VAL A N 1
ATOM 706 C CA . VAL A 1 86 ? -9.263 -3.086 23.363 1.00 71.00 86 VAL A CA 1
ATOM 707 C C . VAL A 1 86 ? -9.353 -1.940 24.381 1.00 71.00 86 VAL A C 1
ATOM 709 O O . VAL A 1 86 ? -10.013 -2.115 25.407 1.00 71.00 86 VAL A O 1
ATOM 712 N N . PRO A 1 87 ? -8.668 -0.802 24.162 1.00 75.12 87 PRO A N 1
ATOM 713 C CA . PRO A 1 87 ? -8.546 0.251 25.173 1.00 75.12 87 PRO A CA 1
ATOM 714 C C . PRO A 1 87 ? -9.888 0.903 25.529 1.00 75.12 87 PRO A C 1
ATOM 716 O O . PRO A 1 87 ? -10.031 1.469 26.608 1.00 75.12 87 PRO A O 1
ATOM 719 N N . PHE A 1 88 ? -10.885 0.787 24.655 1.00 71.94 88 PHE A N 1
ATOM 720 C CA . PHE A 1 88 ? -12.258 1.197 24.904 1.00 71.94 88 PHE A CA 1
ATOM 721 C C . PHE A 1 88 ? -13.205 0.296 24.113 1.00 71.94 88 PHE A C 1
ATOM 723 O O . PHE A 1 88 ? -12.924 -0.079 22.976 1.00 71.94 88 PHE A O 1
ATOM 730 N N . VAL A 1 89 ? -14.340 -0.047 24.713 1.00 77.25 89 VAL A N 1
ATOM 731 C CA . VAL A 1 89 ? -15.429 -0.748 24.033 1.00 77.25 89 VAL A CA 1
ATOM 732 C C . VAL A 1 89 ? -16.689 0.072 24.250 1.00 77.25 89 VAL A C 1
ATOM 734 O O . VAL A 1 89 ? -17.062 0.337 25.390 1.00 77.25 89 VAL A O 1
ATOM 737 N N . ALA A 1 90 ? -17.314 0.504 23.158 1.00 76.56 90 ALA A N 1
ATOM 738 C CA . ALA A 1 90 ? -18.582 1.217 23.185 1.00 76.56 90 ALA A CA 1
ATOM 739 C C . ALA A 1 90 ? -19.682 0.265 22.713 1.00 76.56 90 ALA A C 1
ATOM 741 O O . ALA A 1 90 ? -19.670 -0.182 21.567 1.00 76.56 90 ALA A O 1
ATOM 742 N N . TYR A 1 91 ? -20.619 -0.038 23.605 1.00 77.81 91 TYR A N 1
ATOM 743 C CA . TYR A 1 91 ? -21.865 -0.704 23.258 1.00 77.81 91 TYR A CA 1
ATOM 744 C C . TYR A 1 91 ? -22.950 0.364 23.240 1.00 77.81 91 TYR A C 1
ATOM 746 O O . TYR A 1 91 ? -23.195 1.010 24.256 1.00 77.81 91 TYR A O 1
ATOM 754 N N . ALA A 1 92 ? -23.550 0.581 22.076 1.00 75.94 92 ALA A N 1
ATOM 755 C CA . ALA A 1 92 ? -24.723 1.424 21.938 1.00 75.94 92 ALA A CA 1
ATOM 756 C C . ALA A 1 92 ? -25.924 0.508 21.719 1.00 75.94 92 ALA A C 1
ATOM 758 O O . ALA A 1 92 ? -25.936 -0.271 20.765 1.00 75.94 92 ALA A O 1
ATOM 759 N N . ASP A 1 93 ? -26.903 0.595 22.613 1.00 71.25 93 ASP A N 1
ATOM 760 C CA . ASP A 1 93 ? -28.239 0.089 22.340 1.00 71.25 93 ASP A CA 1
ATOM 761 C C . ASP A 1 93 ? -28.983 1.168 21.547 1.00 71.25 93 ASP A C 1
ATOM 763 O O . ASP A 1 93 ? -29.034 2.330 21.959 1.00 71.25 93 ASP A O 1
ATOM 767 N N . PHE A 1 94 ? -29.491 0.815 20.370 1.00 67.12 94 PHE A N 1
ATOM 768 C CA . PHE A 1 94 ? -30.358 1.711 19.617 1.00 67.12 94 PHE A CA 1
ATOM 769 C C . PHE A 1 94 ? -31.787 1.368 20.008 1.00 67.12 94 PHE A C 1
ATOM 771 O O . PHE A 1 94 ? -32.418 0.520 19.373 1.00 67.12 94 PHE A O 1
ATOM 778 N N . GLU A 1 95 ? -32.307 2.039 21.037 1.00 67.88 95 GLU A N 1
ATOM 779 C CA . GLU A 1 95 ? -33.739 1.996 21.312 1.00 67.88 95 GLU A CA 1
ATOM 780 C C . GLU A 1 95 ? -34.477 2.555 20.091 1.00 67.88 95 GLU A C 1
ATOM 782 O O . GLU A 1 95 ? -34.462 3.753 19.802 1.00 67.88 95 GLU A O 1
ATOM 787 N N . CYS A 1 96 ? -35.084 1.664 19.312 1.00 67.62 96 CYS A N 1
ATOM 788 C CA . CYS A 1 96 ? -35.939 2.051 18.208 1.00 67.62 96 CYS A CA 1
ATOM 789 C C . CYS A 1 96 ? -37.390 2.079 18.689 1.00 67.62 96 CYS A C 1
ATOM 791 O O . CYS A 1 96 ? -37.871 1.139 19.320 1.00 67.62 96 CYS A O 1
ATOM 793 N N . MET A 1 97 ? -38.109 3.160 18.378 1.00 66.25 97 MET A N 1
ATOM 794 C CA . MET A 1 97 ? -39.550 3.213 18.613 1.00 66.25 97 MET A CA 1
ATOM 795 C C . MET A 1 97 ? -40.235 2.151 17.749 1.00 66.25 97 MET A C 1
ATOM 797 O O . MET A 1 97 ? -40.346 2.298 16.527 1.00 66.25 97 MET A O 1
ATOM 801 N N . LEU A 1 98 ? -40.691 1.078 18.393 1.00 66.62 98 LEU A N 1
ATOM 802 C CA . LEU A 1 98 ? -41.494 0.045 17.756 1.00 66.62 98 LEU A CA 1
ATOM 803 C C . LEU A 1 98 ? -42.876 0.613 17.431 1.00 66.62 98 LEU A C 1
ATOM 805 O O . LEU A 1 98 ? -43.513 1.268 18.258 1.00 66.62 98 LEU A O 1
ATOM 809 N N . THR A 1 99 ? -43.352 0.364 16.213 1.00 67.12 99 THR A N 1
ATOM 810 C CA . THR A 1 99 ? -44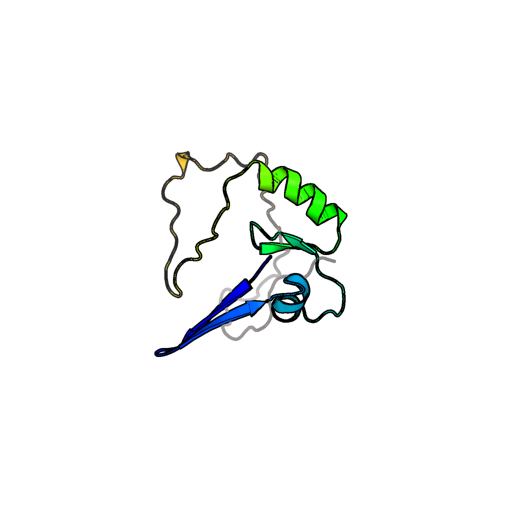.749 0.639 15.879 1.00 67.12 99 THR A CA 1
ATOM 811 C C . THR A 1 99 ? -45.639 -0.473 16.438 1.00 67.12 99 THR A C 1
ATOM 813 O O . THR A 1 99 ? -45.257 -1.642 16.354 1.00 67.12 99 THR A O 1
ATOM 816 N N . PRO A 1 100 ? -46.809 -0.146 17.021 1.00 70.75 100 PRO A N 1
ATOM 817 C CA . PRO A 1 100 ? -47.752 -1.159 17.479 1.00 70.75 100 PRO A CA 1
ATOM 818 C C . PRO A 1 100 ? -48.135 -2.083 16.322 1.00 70.75 100 PRO A C 1
ATOM 820 O O . PRO A 1 100 ? -48.633 -1.621 15.295 1.00 70.75 100 PRO A O 1
ATOM 823 N N . VAL A 1 101 ? -47.895 -3.383 16.484 1.00 71.44 101 VAL A N 1
ATOM 824 C CA . VAL A 1 101 ? -48.283 -4.391 15.494 1.00 71.44 101 VAL A CA 1
ATOM 825 C C . VAL A 1 101 ? -49.674 -4.895 15.863 1.00 71.44 101 VAL A C 1
ATOM 827 O O . VAL A 1 101 ? -49.897 -5.354 16.980 1.00 71.44 101 VAL A O 1
ATOM 830 N N . ALA A 1 102 ? -50.623 -4.800 14.931 1.00 69.06 102 ALA A N 1
ATOM 831 C CA . ALA A 1 102 ? -52.019 -5.177 15.163 1.00 69.06 102 ALA A CA 1
ATOM 832 C C . ALA A 1 102 ? -52.234 -6.696 15.332 1.00 69.06 102 ALA A C 1
ATOM 834 O O . ALA A 1 102 ? -53.296 -7.119 15.780 1.00 69.06 102 ALA A O 1
ATOM 835 N N . SER A 1 103 ? -51.242 -7.522 14.980 1.00 69.00 103 SER A N 1
ATOM 836 C CA . SER A 1 103 ? -51.302 -8.979 15.108 1.00 69.00 103 SER A CA 1
ATOM 837 C C . SER A 1 103 ? -49.951 -9.549 15.544 1.00 69.00 103 SER A C 1
ATOM 839 O O . SER A 1 103 ? -48.903 -9.048 15.146 1.00 69.00 103 SER A O 1
ATOM 841 N N . SER A 1 104 ? -49.967 -10.607 16.354 1.00 63.38 104 SER A N 1
ATOM 842 C CA . SER A 1 104 ? -48.768 -11.344 16.785 1.00 63.38 104 SER A CA 1
ATOM 843 C C . SER A 1 104 ? -48.205 -12.276 15.702 1.00 63.38 104 SER A C 1
ATOM 845 O O . SER A 1 104 ? -47.138 -12.864 15.878 1.00 63.38 104 SER A O 1
ATOM 847 N N . SER A 1 105 ? -48.906 -12.417 14.575 1.00 66.19 105 SER A N 1
ATOM 848 C CA . SER A 1 105 ? -48.477 -13.192 13.414 1.00 66.19 105 SER A CA 1
ATOM 849 C C . SER A 1 105 ? -47.501 -12.393 12.553 1.00 66.19 105 SER A C 1
ATOM 851 O O . SER A 1 105 ? -47.811 -11.303 12.079 1.00 66.19 105 SER A O 1
ATOM 853 N N . ARG A 1 106 ? -46.312 -12.960 12.326 1.00 61.06 106 ARG A N 1
ATOM 854 C CA . ARG A 1 106 ? -45.316 -12.416 11.400 1.00 61.06 106 ARG A CA 1
ATOM 855 C C . ARG A 1 106 ? -45.824 -12.645 9.976 1.00 61.06 106 ARG A C 1
ATOM 857 O O . ARG A 1 106 ? -45.868 -13.791 9.546 1.00 61.06 106 ARG A O 1
ATOM 864 N N . ASP A 1 107 ? -46.217 -11.586 9.278 1.00 67.56 107 ASP A N 1
ATOM 865 C CA . ASP A 1 107 ? -46.526 -11.663 7.848 1.00 67.56 107 ASP A CA 1
ATOM 866 C C . ASP A 1 107 ? -45.214 -11.916 7.075 1.00 67.56 107 ASP A C 1
ATOM 868 O O . ASP A 1 107 ? -44.323 -11.057 7.101 1.00 67.56 107 ASP A O 1
ATOM 872 N N . PRO A 1 108 ? -45.032 -13.099 6.458 1.00 64.56 108 PRO A N 1
ATOM 873 C CA . PRO A 1 108 ? -43.808 -13.441 5.740 1.00 64.56 108 PRO A CA 1
ATOM 874 C C . PRO A 1 108 ? -43.614 -12.625 4.451 1.00 64.56 108 PRO A C 1
ATOM 876 O O . PRO A 1 108 ? -42.486 -12.569 3.958 1.00 64.56 108 PRO A O 1
ATOM 879 N N . ASP A 1 109 ? -44.657 -11.959 3.940 1.00 66.62 109 ASP A N 1
ATOM 880 C CA . ASP A 1 109 ? -44.621 -11.132 2.725 1.00 66.62 109 ASP A CA 1
ATOM 881 C C . ASP A 1 109 ? -44.446 -9.629 3.015 1.00 66.62 109 ASP A C 1
ATOM 883 O O . ASP A 1 109 ? -44.329 -8.807 2.095 1.00 66.62 109 ASP A O 1
ATOM 887 N N . ALA A 1 110 ? -44.357 -9.239 4.291 1.00 66.12 110 ALA A N 1
ATOM 888 C CA . ALA A 1 110 ? -44.127 -7.855 4.684 1.00 66.12 110 ALA A CA 1
ATOM 889 C C . ALA A 1 110 ? -42.735 -7.367 4.235 1.00 66.12 110 ALA A C 1
ATOM 891 O O . ALA A 1 110 ? -41.713 -7.588 4.885 1.00 66.12 110 ALA A O 1
ATOM 892 N N . ARG A 1 111 ? -42.700 -6.633 3.117 1.00 65.06 111 ARG A N 1
ATOM 893 C CA . ARG A 1 111 ? -41.495 -5.981 2.567 1.00 65.06 111 ARG A CA 1
ATOM 894 C C . ARG A 1 111 ? -41.059 -4.710 3.308 1.00 65.06 111 ARG A C 1
ATOM 896 O O . ARG A 1 111 ? -40.025 -4.138 2.964 1.00 65.06 111 ARG A O 1
ATOM 903 N N . SER A 1 112 ? -41.826 -4.245 4.292 1.00 66.19 112 SER A N 1
ATOM 904 C CA . SER A 1 112 ? -41.541 -3.026 5.057 1.00 66.19 112 SER A CA 1
ATOM 905 C C . SER A 1 112 ? -41.083 -3.339 6.479 1.00 66.19 112 SER A C 1
ATOM 907 O O . SER A 1 112 ? -41.692 -4.150 7.171 1.00 66.19 112 SER A O 1
ATOM 909 N N . SER A 1 113 ? -40.041 -2.643 6.937 1.00 66.56 113 SER A N 1
ATOM 910 C CA . SER A 1 113 ? -39.631 -2.675 8.342 1.00 66.56 113 SER A CA 1
ATOM 911 C C . SER A 1 113 ? -40.630 -1.915 9.220 1.00 66.56 113 SER A C 1
ATOM 913 O O . SER A 1 113 ? -41.105 -0.847 8.839 1.00 66.56 113 SER A O 1
ATOM 915 N N . TYR A 1 114 ? -40.890 -2.433 10.422 1.00 66.88 114 TYR A N 1
ATOM 916 C CA . TYR A 1 114 ? -41.696 -1.773 11.461 1.00 66.88 114 TYR A CA 1
ATOM 917 C C . TYR A 1 114 ? -40.924 -0.674 12.214 1.00 66.88 114 TYR A C 1
ATOM 919 O O . TYR A 1 114 ? -41.473 -0.013 13.101 1.00 66.88 114 TYR A O 1
ATOM 927 N N . THR A 1 115 ? -39.648 -0.479 11.873 1.00 62.12 115 THR A N 1
ATOM 928 C CA . THR A 1 115 ? -38.782 0.553 12.441 1.00 62.12 115 THR A CA 1
ATOM 929 C C . THR A 1 115 ? -39.071 1.903 11.791 1.00 62.12 115 THR A C 1
ATOM 931 O O . THR A 1 115 ? -38.870 2.081 10.587 1.00 62.12 115 THR A O 1
ATOM 934 N N . LYS A 1 116 ? -39.486 2.892 12.588 1.00 62.25 116 LYS A N 1
ATOM 935 C CA . LYS A 1 116 ? -39.519 4.285 12.132 1.00 62.25 116 LYS A CA 1
ATOM 936 C C . LYS A 1 116 ? -38.099 4.842 12.085 1.00 62.25 116 LYS A C 1
ATOM 938 O O . LYS A 1 116 ? -37.339 4.713 13.041 1.00 62.25 116 LYS A O 1
ATOM 943 N N . LYS A 1 117 ? -37.746 5.471 10.965 1.00 62.97 117 LYS A N 1
ATOM 944 C CA . LYS A 1 117 ? -36.485 6.203 10.826 1.00 62.97 117 LYS A CA 1
ATOM 945 C C . LYS A 1 117 ? -36.539 7.425 11.747 1.00 62.97 117 LYS A C 1
ATOM 947 O O . LYS A 1 117 ? -37.472 8.214 11.633 1.00 62.97 117 LYS A O 1
ATOM 952 N N . TYR A 1 118 ? -35.572 7.558 12.650 1.00 54.62 118 TYR A N 1
ATOM 953 C CA . TYR A 1 118 ? -35.418 8.761 13.464 1.00 54.62 118 TYR A CA 1
ATOM 954 C C . TYR A 1 118 ? -34.712 9.831 12.623 1.00 54.62 118 TYR A C 1
ATOM 956 O O . TYR A 1 118 ? -33.591 9.596 12.162 1.00 54.62 118 TYR A O 1
ATOM 964 N N . GLN A 1 119 ? -35.375 10.963 12.384 1.00 50.91 119 GLN A N 1
ATOM 965 C CA . GLN A 1 119 ? -34.756 12.203 11.917 1.00 50.91 119 GLN A CA 1
ATOM 966 C C . GLN A 1 119 ? -35.556 13.396 12.430 1.00 50.91 119 GLN A C 1
ATOM 968 O O . GLN A 1 119 ? -36.802 13.337 12.330 1.00 50.91 119 GLN A O 1
#

pLDDT: mean 79.1, std 10.23, range [50.91, 93.88]

Foldseek 3Di:
DDWDWDDDPPDIDTHDDPDPQVVCVVVVDPDPAGWDADPQQRDIDRDPVVVVVVCVVCVVDHRDDDDDDPPPDDDDDDCPVPDDDDPDDDDDDDPFPFDDDPDPDDDPPPPDDSTDDDD

Sequence (119 aa):
LTCLYITDQNNSHYCLIKSLSRLVRSQITRYKSKTWLCKRCLMHYGTEELLIKHKEDCSEHEAVKILTPKEGSTIQFKDFKHAMRVPFVAYADFECMLTPVASSSRDPDARSSYTKKYQ

Radius of gyration: 25.72 Å; chains: 1; bounding box: 70×36×48 Å

Secondary structure (DSSP, 8-state):
--EEEEE-SS-EEEEE-S-HHHHHHHHH-SS-S--EE-TTT--EESSHHHHHHHHHHHHHS------PPPTT-------GGGS---S----------BPPPS-SS--TT--S-SBPPP-

Organism: NCBI:txid320908